Protein AF-A0A923UJG1-F1 (afdb_monomer_lite)

Secondary structure (DSSP, 8-state):
----PPPHHHHHHHHHHHHHHHSS---HHHHHHHHHHHHHHHHHHHHHHHHHHHHHHHHHHHHHHS-----SSHHHHHHHHHHHHHHHHHHHHHHHHHHHHHHHHHHHHHHHHHHHHHTTTHHHHHHHHHH-EEEEETTEEEEEEE--S--S-----TT-EEETTTTEEEEEEEE--

Radius of gyration: 52.44 Å; chains: 1; bounding box: 107×49×117 Å

Foldseek 3Di:
DPPPDDDPVQLVVQQVVVCVVPVDHDDSVRSVVSSVVVVVVVVVVVVVVVVVVVVVVVVVVCVVVDPPPDDPDPVSVVVVVCVVCVVVVVVVVVVVVVVVCCCCVPVVVVVVVCVCVVCVCVVVVVVQVVPWDWDDDPQWIWTKDQDPDPDPDDCDDDDWDADPVRRIITDTDDRHD

Sequence (177 aa):
MSKKTVSNEQLIRVKAKYEAKFGISLDMWSAMNLAMIDESFESLESKVEEANRTIKGASDKIKAEVKQYHFKNDSQAFYHGLGKFIPISLAIMVFSFVVYIIYTTTFGYDDRKAFMDKYDKALSYRTLIEKGELIQNGNTQYLVLRNNAKQRNVNLGKDGVYIRRNNTIYIPLKVKK

pLDDT: mean 72.3, std 17.3, range [34.22, 95.62]

Structure (mmCIF, N/CA/C/O backbone):
data_AF-A0A923UJG1-F1
#
_entry.id   AF-A0A923UJG1-F1
#
loop_
_atom_site.group_PDB
_atom_site.id
_atom_site.type_symbol
_atom_site.label_atom_id
_atom_site.label_alt_id
_atom_site.label_comp_id
_atom_site.label_asym_id
_atom_site.label_entity_id
_atom_site.label_seq_id
_atom_site.p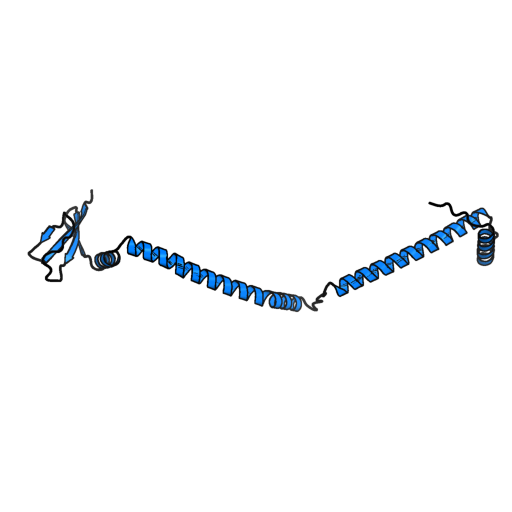dbx_PDB_ins_code
_atom_site.Cartn_x
_atom_site.Cartn_y
_atom_site.Cartn_z
_atom_site.occupancy
_atom_site.B_iso_or_equiv
_atom_site.auth_seq_id
_atom_site.auth_comp_id
_atom_site.auth_asym_id
_atom_site.auth_atom_id
_atom_site.pdbx_PDB_model_num
ATOM 1 N N . MET A 1 1 ? 19.983 31.419 -29.899 1.00 40.12 1 MET A N 1
ATOM 2 C CA . MET A 1 1 ? 20.906 30.477 -30.572 1.00 40.12 1 MET A CA 1
ATOM 3 C C . MET A 1 1 ? 22.032 31.286 -31.189 1.00 40.12 1 MET A C 1
ATOM 5 O O . MET A 1 1 ? 21.768 32.062 -32.097 1.00 40.12 1 MET A O 1
ATOM 9 N N . SER A 1 2 ? 23.248 31.185 -30.649 1.00 34.22 2 SER A N 1
ATOM 10 C CA . SER A 1 2 ? 24.421 31.825 -31.253 1.00 34.22 2 SER A CA 1
ATOM 11 C C . SER A 1 2 ? 24.768 31.069 -32.535 1.00 34.22 2 SER A C 1
ATOM 13 O O . SER A 1 2 ? 25.002 29.862 -32.485 1.00 34.22 2 SER A O 1
ATOM 15 N N . LYS A 1 3 ? 24.717 31.744 -33.688 1.00 47.38 3 LYS A N 1
ATOM 16 C CA . LYS A 1 3 ? 25.059 31.165 -34.992 1.00 47.38 3 LYS A CA 1
ATOM 17 C C . LYS A 1 3 ? 26.580 31.024 -35.043 1.00 47.38 3 LYS A C 1
ATOM 19 O O . LYS A 1 3 ? 27.279 31.933 -35.476 1.00 47.38 3 LYS A O 1
ATOM 24 N N . LYS A 1 4 ? 27.090 29.918 -34.505 1.00 59.22 4 LYS A N 1
ATOM 25 C CA . LYS A 1 4 ? 28.518 29.611 -34.489 1.00 59.22 4 LYS A CA 1
ATOM 26 C C . LYS A 1 4 ? 28.944 29.348 -35.933 1.00 59.22 4 LYS A C 1
ATOM 28 O O . LYS A 1 4 ? 28.498 28.394 -36.561 1.00 59.22 4 LYS A O 1
ATOM 33 N N . THR A 1 5 ? 29.707 30.267 -36.504 1.00 64.00 5 THR A N 1
ATOM 34 C CA . THR A 1 5 ? 30.208 30.153 -37.873 1.00 64.00 5 THR A CA 1
ATOM 35 C C . THR A 1 5 ? 31.332 29.123 -37.900 1.00 64.00 5 THR A C 1
ATOM 37 O O . THR A 1 5 ? 32.325 29.296 -37.193 1.00 64.00 5 THR A O 1
ATOM 40 N N . VAL A 1 6 ? 31.173 28.059 -38.693 1.00 68.94 6 VAL A N 1
ATOM 41 C CA . VAL A 1 6 ? 32.218 27.047 -38.915 1.00 68.94 6 VAL A CA 1
ATOM 42 C C . VAL A 1 6 ? 33.443 27.736 -39.520 1.00 68.94 6 VAL A C 1
ATOM 44 O O . VAL A 1 6 ? 33.318 28.471 -40.501 1.00 68.94 6 VAL A O 1
ATOM 47 N N . SER A 1 7 ? 34.621 27.541 -38.922 1.00 81.94 7 SER A N 1
ATOM 48 C CA . SER A 1 7 ? 35.858 28.171 -39.401 1.00 81.94 7 SER A CA 1
ATOM 49 C C . SER A 1 7 ? 36.290 27.577 -40.747 1.00 81.94 7 SER A C 1
ATOM 51 O O . SER A 1 7 ? 36.152 26.374 -40.972 1.00 81.94 7 SER A O 1
ATOM 53 N N . ASN A 1 8 ? 36.879 28.390 -41.631 1.00 79.94 8 ASN A N 1
ATOM 54 C CA . ASN A 1 8 ? 37.394 27.931 -42.929 1.00 79.94 8 ASN A CA 1
ATOM 55 C C . ASN A 1 8 ? 38.400 26.776 -42.795 1.00 79.94 8 ASN A C 1
ATOM 57 O O . ASN A 1 8 ? 38.407 25.864 -43.618 1.00 79.94 8 ASN A O 1
ATOM 61 N N . GLU A 1 9 ? 39.205 26.763 -41.732 1.00 83.38 9 GLU A N 1
ATOM 62 C CA . GLU A 1 9 ? 40.135 25.663 -41.453 1.00 83.38 9 GLU A CA 1
ATOM 63 C C . GLU A 1 9 ? 39.408 24.346 -41.149 1.00 83.38 9 GLU A C 1
ATOM 65 O O . GLU A 1 9 ? 39.853 23.271 -41.557 1.00 83.38 9 GLU A O 1
ATOM 70 N N . GLN A 1 10 ? 38.264 24.420 -40.463 1.00 81.25 10 GLN A N 1
ATOM 71 C CA . GLN A 1 10 ? 37.432 23.253 -40.172 1.00 81.25 10 GLN A CA 1
ATOM 72 C C . GLN A 1 10 ? 36.776 22.725 -41.450 1.00 81.25 10 GLN A C 1
ATOM 74 O O . GLN A 1 10 ? 36.755 21.514 -41.656 1.00 81.25 10 GLN A O 1
ATOM 79 N N . LEU A 1 11 ? 36.324 23.610 -42.343 1.00 85.94 11 LEU A N 1
ATOM 80 C CA . LEU A 1 11 ? 35.753 23.223 -43.637 1.00 85.94 11 LEU A CA 1
ATOM 81 C C . LEU A 1 11 ? 36.773 22.525 -44.536 1.00 85.94 11 LEU A C 1
ATOM 83 O O . LEU A 1 11 ? 36.463 21.481 -45.105 1.00 85.94 11 LEU A O 1
ATOM 87 N N . ILE A 1 12 ? 38.001 23.048 -44.618 1.00 87.88 12 ILE A N 1
ATOM 88 C CA . ILE A 1 12 ? 39.086 22.422 -45.389 1.00 87.88 12 ILE A CA 1
ATOM 89 C C . ILE A 1 12 ? 39.430 21.048 -44.807 1.00 87.88 12 ILE A C 1
ATOM 91 O O . ILE A 1 12 ? 39.623 20.092 -45.556 1.00 87.88 12 ILE A O 1
ATOM 95 N N . ARG A 1 13 ? 39.457 20.917 -43.476 1.00 87.00 13 ARG A N 1
ATOM 96 C CA . ARG A 1 13 ? 39.723 19.636 -42.809 1.00 87.00 13 ARG A CA 1
ATOM 97 C C . ARG A 1 13 ? 38.614 18.613 -43.056 1.00 87.00 13 ARG A C 1
ATOM 99 O O . ARG A 1 13 ? 38.918 17.457 -43.340 1.00 87.00 13 ARG A O 1
ATOM 106 N N . VAL A 1 14 ? 37.349 19.023 -42.953 1.00 86.50 14 VAL A N 1
ATOM 107 C CA . VAL A 1 14 ? 36.192 18.162 -43.241 1.00 86.50 14 VAL A CA 1
ATOM 108 C C . VAL A 1 14 ? 36.222 17.751 -44.706 1.00 86.50 14 VAL A C 1
ATOM 110 O O . VAL A 1 14 ? 36.204 16.559 -44.998 1.00 86.50 14 VAL A O 1
ATOM 113 N N . LYS A 1 15 ? 36.392 18.704 -45.623 1.00 89.06 15 LYS A N 1
ATOM 114 C CA . LYS A 1 15 ? 36.566 18.423 -47.047 1.00 89.06 15 LYS A CA 1
ATOM 115 C C . LYS A 1 15 ? 37.666 17.381 -47.279 1.00 89.06 15 LYS A C 1
ATOM 117 O O . LYS A 1 15 ? 37.359 16.308 -47.780 1.00 89.06 15 LYS A O 1
ATOM 122 N N . ALA A 1 16 ? 38.891 17.616 -46.809 1.00 89.75 16 ALA A N 1
ATOM 123 C CA . ALA A 1 16 ? 40.003 16.679 -46.983 1.00 89.75 16 ALA A CA 1
ATOM 124 C C . ALA A 1 16 ? 39.722 15.285 -46.386 1.00 89.75 16 ALA A C 1
ATOM 126 O O . ALA A 1 16 ? 40.021 14.272 -47.015 1.00 89.75 16 ALA A O 1
ATOM 127 N N . LYS A 1 17 ? 39.107 15.214 -45.196 1.00 90.88 17 LYS A N 1
ATOM 128 C CA . LYS A 1 17 ? 38.721 13.954 -44.531 1.00 90.88 17 LYS A CA 1
ATOM 129 C C . LYS A 1 17 ? 37.738 13.145 -45.381 1.00 90.88 17 LYS A C 1
ATOM 131 O O . LYS A 1 17 ? 37.905 11.935 -45.523 1.00 90.88 17 LYS A O 1
ATOM 136 N N . TYR A 1 18 ? 36.708 13.794 -45.915 1.00 87.19 18 TYR A N 1
ATOM 137 C CA . TYR A 1 18 ? 35.652 13.130 -46.679 1.00 87.19 18 TYR A CA 1
ATOM 138 C C . TYR A 1 18 ? 36.083 12.837 -48.127 1.00 87.19 18 TYR A C 1
ATOM 140 O O . TYR A 1 18 ? 35.805 11.744 -48.618 1.00 87.19 18 TYR A O 1
ATOM 148 N N . GLU A 1 19 ? 36.848 13.725 -48.770 1.00 91.75 19 GLU A N 1
ATOM 149 C CA . GLU A 1 19 ? 37.469 13.469 -50.079 1.00 91.75 19 GLU A CA 1
ATOM 150 C C . GLU A 1 19 ? 38.430 12.272 -50.012 1.00 91.75 19 GLU A C 1
ATOM 152 O O . GLU A 1 19 ? 38.367 11.388 -50.862 1.00 91.75 19 GLU A O 1
ATOM 157 N N . ALA A 1 20 ? 39.259 12.175 -48.963 1.00 91.00 20 ALA A N 1
ATOM 158 C CA . ALA A 1 20 ? 40.148 11.029 -48.761 1.00 91.00 20 ALA A CA 1
ATOM 159 C C . ALA A 1 20 ? 39.387 9.721 -48.485 1.00 91.00 20 ALA A C 1
ATOM 161 O O . ALA A 1 20 ? 39.823 8.651 -48.902 1.00 91.00 20 ALA A O 1
ATOM 162 N N . LYS A 1 21 ? 38.249 9.793 -47.780 1.00 90.25 21 LYS A N 1
ATOM 163 C CA . LYS A 1 21 ? 37.451 8.614 -47.412 1.00 90.25 21 LYS A CA 1
ATOM 164 C C . LYS A 1 21 ? 36.634 8.058 -48.577 1.00 90.25 21 LYS A C 1
ATOM 166 O O . LYS A 1 21 ? 36.463 6.845 -48.666 1.00 90.25 21 LYS A O 1
ATOM 171 N N . PHE A 1 22 ? 36.105 8.931 -49.428 1.00 88.19 22 PHE A N 1
ATOM 172 C CA . PHE A 1 22 ? 35.170 8.548 -50.488 1.00 88.19 22 PHE A CA 1
ATOM 173 C C . PHE A 1 22 ? 35.755 8.670 -51.899 1.00 88.19 22 PHE A C 1
ATOM 175 O O . PHE A 1 22 ? 35.126 8.208 -52.845 1.00 88.19 22 PHE A O 1
ATOM 182 N N . GLY A 1 23 ? 36.947 9.256 -52.057 1.00 86.94 23 GLY A N 1
ATOM 183 C CA . GLY A 1 23 ? 37.614 9.418 -53.353 1.00 86.94 23 GLY A CA 1
ATOM 184 C C . GLY A 1 23 ? 36.906 10.387 -54.306 1.00 86.94 23 GLY A C 1
ATOM 185 O O . GLY A 1 23 ? 37.174 10.373 -55.504 1.00 86.94 23 GLY A O 1
ATOM 186 N N . ILE A 1 24 ? 35.986 11.208 -53.796 1.00 87.56 24 ILE A N 1
ATOM 187 C CA . ILE A 1 24 ? 35.159 12.141 -54.572 1.00 87.56 24 ILE A CA 1
ATOM 188 C C . ILE A 1 24 ? 35.514 13.554 -54.136 1.00 87.56 24 ILE A C 1
ATOM 190 O O . ILE A 1 24 ? 35.564 13.807 -52.935 1.00 87.56 24 ILE A O 1
ATOM 194 N N . SER A 1 25 ? 35.720 14.471 -55.089 1.00 85.88 25 SER A N 1
ATOM 195 C CA . SER A 1 25 ? 35.951 15.873 -54.740 1.00 85.88 25 SER A CA 1
ATOM 196 C C . SER A 1 25 ? 34.677 16.528 -54.216 1.00 85.88 25 SER A C 1
ATOM 198 O O . SER A 1 25 ? 33.605 16.396 -54.807 1.00 85.88 25 SER A O 1
ATOM 200 N N . LEU A 1 26 ? 34.808 17.239 -53.103 1.00 88.31 26 LEU A N 1
ATOM 201 C CA . LEU A 1 26 ? 33.710 17.865 -52.388 1.00 88.31 26 LEU A CA 1
ATOM 202 C C . LEU A 1 26 ? 33.738 19.383 -52.596 1.00 88.31 26 LEU A C 1
ATOM 204 O O . LEU A 1 26 ? 34.773 20.039 -52.431 1.00 88.31 26 LEU A O 1
ATOM 208 N N . ASP A 1 27 ? 32.593 19.979 -52.913 1.00 91.12 27 ASP A N 1
ATOM 209 C CA . ASP A 1 27 ? 32.457 21.432 -52.896 1.00 91.12 27 ASP A CA 1
ATOM 210 C C . ASP A 1 27 ? 32.364 21.969 -51.450 1.00 91.12 27 ASP A C 1
ATOM 212 O O . ASP A 1 27 ? 32.141 21.234 -50.483 1.00 91.12 27 ASP A O 1
ATOM 216 N N . MET A 1 28 ? 32.564 23.279 -51.293 1.00 84.50 28 MET A N 1
ATOM 217 C CA . MET A 1 28 ? 32.624 23.923 -49.977 1.00 84.50 28 MET A CA 1
ATOM 218 C C . MET A 1 28 ? 31.275 23.910 -49.241 1.00 84.50 28 MET A C 1
ATOM 220 O O . MET A 1 28 ? 31.249 23.864 -48.011 1.00 84.50 28 MET A O 1
ATOM 224 N N . TRP A 1 29 ? 30.154 23.928 -49.968 1.00 87.44 29 TRP A N 1
ATOM 225 C CA . TRP A 1 29 ? 28.819 23.889 -49.373 1.00 87.44 29 TRP A CA 1
ATOM 226 C C . TRP A 1 29 ? 28.504 22.489 -48.843 1.00 87.44 29 TRP A C 1
ATOM 228 O O . TRP A 1 29 ? 28.043 22.348 -47.708 1.00 87.44 29 TRP A O 1
ATOM 238 N N . SER A 1 30 ? 28.857 21.449 -49.598 1.00 89.19 30 SER A N 1
ATOM 239 C CA . SER A 1 30 ? 28.790 20.062 -49.127 1.00 89.19 30 SER A CA 1
ATOM 240 C C . SER A 1 30 ? 29.670 19.834 -47.893 1.00 89.19 30 SER A C 1
ATOM 242 O O . SER A 1 30 ? 29.226 19.211 -46.927 1.00 89.19 30 SER A O 1
ATOM 244 N N . ALA A 1 31 ? 30.881 20.403 -47.866 1.00 87.94 31 ALA A N 1
ATOM 245 C CA . ALA A 1 31 ? 31.778 20.302 -46.711 1.00 87.94 31 ALA A CA 1
ATOM 246 C C . ALA A 1 31 ? 31.201 21.017 -45.480 1.00 87.94 31 ALA A C 1
ATOM 248 O O . ALA A 1 31 ? 31.303 20.513 -44.363 1.00 87.94 31 ALA A O 1
ATOM 249 N N . MET A 1 32 ? 30.547 22.162 -45.687 1.00 88.56 32 MET A N 1
ATOM 250 C CA . MET A 1 32 ? 29.864 22.901 -44.628 1.00 88.56 32 MET A CA 1
ATOM 251 C C . MET A 1 32 ? 28.683 22.125 -44.048 1.00 88.56 32 MET A C 1
ATOM 253 O O . MET A 1 32 ? 28.554 22.057 -42.827 1.00 88.56 32 MET A O 1
ATOM 257 N N . ASN A 1 33 ? 27.862 21.494 -44.889 1.00 88.75 33 ASN A N 1
ATOM 258 C CA . ASN A 1 33 ? 26.761 20.654 -44.415 1.00 88.75 33 ASN A CA 1
ATOM 259 C C . ASN A 1 33 ? 27.270 19.451 -43.616 1.00 88.75 33 ASN A C 1
ATOM 261 O O . ASN A 1 33 ? 26.757 19.185 -42.533 1.00 88.75 33 ASN A O 1
ATOM 265 N N . LEU A 1 34 ? 28.308 18.761 -44.099 1.00 89.19 34 LEU A N 1
ATOM 266 C CA . LEU A 1 34 ? 28.914 17.646 -43.364 1.00 89.19 34 LEU A CA 1
ATOM 267 C C . LEU A 1 34 ? 29.493 18.094 -42.019 1.00 89.19 34 LEU A C 1
ATOM 269 O O . LEU A 1 34 ? 29.304 17.406 -41.023 1.00 89.19 34 LEU A O 1
ATOM 273 N N . ALA A 1 35 ? 30.135 19.264 -41.965 1.00 88.62 35 ALA A N 1
ATOM 274 C CA . ALA A 1 35 ? 30.650 19.821 -40.716 1.00 88.62 35 ALA A CA 1
ATOM 275 C C . ALA A 1 35 ? 29.525 20.120 -39.707 1.00 88.62 35 ALA A C 1
ATOM 277 O O . ALA A 1 35 ? 29.656 19.807 -38.526 1.00 88.62 35 ALA A O 1
ATOM 278 N N . MET A 1 36 ? 28.405 20.687 -40.170 1.00 86.44 36 MET A N 1
ATOM 279 C CA . MET A 1 36 ? 27.236 20.957 -39.324 1.00 86.44 36 MET A CA 1
ATOM 280 C C . MET A 1 36 ? 26.556 19.672 -38.843 1.00 86.44 36 MET A C 1
ATOM 282 O O . MET A 1 36 ? 26.064 19.620 -37.714 1.00 86.44 36 MET A O 1
ATOM 286 N N . ILE A 1 37 ? 26.517 18.645 -39.694 1.00 89.12 37 ILE A N 1
ATOM 287 C CA . ILE A 1 37 ? 25.978 17.328 -39.352 1.00 89.12 37 ILE A CA 1
ATOM 288 C C . ILE A 1 37 ? 26.860 16.662 -38.289 1.00 89.12 37 ILE A C 1
ATOM 290 O O . ILE A 1 37 ? 26.319 16.238 -37.271 1.00 89.12 37 ILE A O 1
ATOM 294 N N . ASP A 1 38 ? 28.185 16.638 -38.474 1.00 87.31 38 ASP A N 1
ATOM 295 C CA . ASP A 1 38 ? 29.134 16.093 -37.489 1.00 87.31 38 ASP A CA 1
ATOM 296 C C . ASP A 1 38 ? 28.976 16.813 -36.126 1.00 87.31 38 ASP A C 1
ATOM 298 O O . ASP A 1 38 ? 28.783 16.148 -35.109 1.00 87.31 38 ASP A O 1
ATOM 302 N N . GLU A 1 39 ? 28.932 18.157 -36.089 1.00 87.81 39 GLU A N 1
ATOM 303 C CA . GLU A 1 39 ? 28.737 18.922 -34.833 1.00 87.81 39 GLU A CA 1
ATOM 304 C C . GLU A 1 39 ? 27.361 18.644 -34.191 1.00 87.81 39 GLU A C 1
ATOM 306 O O . GLU A 1 39 ? 27.233 18.557 -32.966 1.00 87.81 39 GLU A O 1
ATOM 311 N N . SER A 1 40 ? 26.318 18.459 -35.007 1.00 88.56 40 SER A N 1
ATOM 312 C CA . SER A 1 40 ? 24.979 18.119 -34.512 1.00 88.56 40 SER A CA 1
ATOM 313 C C . SER A 1 40 ? 24.924 16.714 -33.913 1.00 88.56 40 SER A C 1
ATOM 315 O O . SER A 1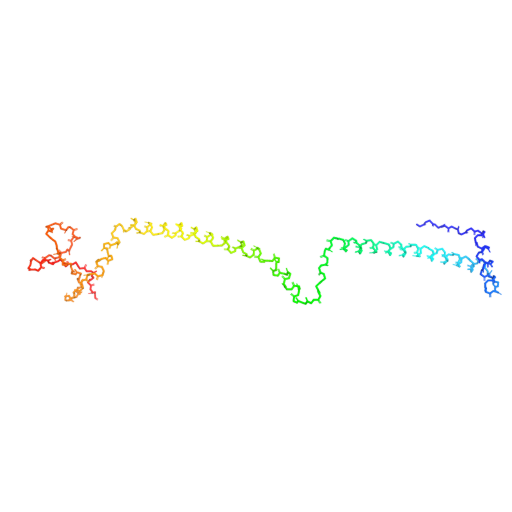 40 ? 24.274 16.526 -32.882 1.00 88.56 40 SER A O 1
ATOM 317 N N . PHE A 1 41 ? 25.608 15.738 -34.518 1.00 91.69 41 PHE A N 1
ATOM 318 C CA . PHE A 1 41 ? 25.698 14.375 -33.991 1.00 91.69 41 PHE A CA 1
ATOM 319 C C . PHE A 1 41 ? 26.506 14.317 -32.694 1.00 91.69 41 PHE A C 1
ATOM 321 O O . PHE A 1 41 ? 26.030 13.706 -31.742 1.00 91.69 41 PHE A O 1
ATOM 328 N N . GLU A 1 42 ? 27.641 15.016 -32.598 1.00 89.88 42 GLU A N 1
ATOM 329 C CA . GLU A 1 42 ? 28.404 15.122 -31.341 1.00 89.88 42 GLU A CA 1
ATOM 330 C C . GLU A 1 42 ? 27.561 15.764 -30.221 1.00 89.88 42 GLU A C 1
ATOM 332 O O . GLU A 1 42 ? 27.538 15.308 -29.069 1.00 89.88 42 GLU A O 1
ATOM 337 N N . SER A 1 43 ? 26.787 16.807 -30.552 1.00 91.19 43 SER A N 1
ATOM 338 C CA . SER A 1 43 ? 25.865 17.417 -29.588 1.00 91.19 43 SER A CA 1
ATOM 339 C C . SER A 1 43 ? 24.720 16.480 -29.189 1.00 91.19 43 SER A C 1
ATOM 341 O O . SER A 1 43 ? 24.211 16.588 -28.071 1.00 91.19 43 SER A O 1
ATOM 343 N N . LEU A 1 44 ? 24.271 15.601 -30.083 1.00 93.06 44 LEU A N 1
ATOM 344 C CA . LEU A 1 44 ? 23.213 14.642 -29.788 1.00 93.06 44 LEU A CA 1
ATOM 345 C C . LEU A 1 44 ? 23.740 13.498 -28.920 1.00 93.06 44 LEU A C 1
ATOM 347 O O . LEU A 1 44 ? 23.095 13.136 -27.940 1.00 93.06 44 LEU A O 1
ATOM 351 N N . GLU A 1 45 ? 24.918 12.970 -29.246 1.00 94.12 45 GLU A N 1
ATOM 352 C CA . GLU A 1 45 ? 25.585 11.904 -28.501 1.00 94.12 45 GLU A CA 1
ATOM 353 C C . GLU A 1 45 ? 25.830 12.314 -27.046 1.00 94.12 45 GLU A C 1
ATOM 355 O O . GLU A 1 45 ? 25.442 11.585 -26.132 1.00 94.12 45 GLU A O 1
ATOM 360 N N . SER A 1 46 ? 26.341 13.528 -26.818 1.00 92.12 46 SER A N 1
ATOM 361 C CA . SER A 1 46 ? 26.541 14.057 -25.460 1.00 92.12 46 SER A CA 1
ATOM 362 C C . SER A 1 46 ? 25.232 14.173 -24.667 1.00 92.12 46 SER A C 1
ATOM 364 O O . SER A 1 46 ? 25.177 13.771 -23.504 1.00 92.12 46 SER A O 1
ATOM 366 N N . LYS A 1 47 ? 24.146 14.643 -25.296 1.00 93.25 47 LYS A N 1
ATOM 367 C CA . LYS A 1 47 ? 22.815 14.705 -24.662 1.00 93.25 47 LYS A CA 1
ATOM 368 C C . LYS A 1 47 ? 22.243 13.324 -24.353 1.00 93.25 47 LYS A C 1
ATOM 370 O O . LYS A 1 47 ? 21.620 13.137 -23.309 1.00 93.25 47 LYS A O 1
ATOM 375 N N . VAL A 1 48 ? 22.429 12.355 -25.249 1.00 95.62 48 VAL A N 1
ATOM 376 C CA . VAL A 1 48 ? 21.983 10.970 -25.037 1.00 95.62 48 VAL A CA 1
ATOM 377 C C . VAL A 1 48 ? 22.766 10.331 -23.895 1.00 95.62 48 VAL A C 1
ATOM 379 O O . VAL A 1 48 ? 22.175 9.654 -23.052 1.00 95.62 48 VAL A O 1
ATOM 382 N N . GLU A 1 49 ? 24.073 10.570 -23.822 1.00 94.69 49 GLU A N 1
ATOM 383 C CA . GLU A 1 49 ? 24.900 10.064 -22.733 1.00 94.69 49 GLU A CA 1
ATOM 384 C C . GLU A 1 49 ? 24.483 10.663 -21.381 1.00 94.69 49 GLU A C 1
ATOM 386 O O . GLU A 1 49 ? 24.314 9.927 -20.404 1.00 94.69 49 GLU A O 1
ATOM 391 N N . GLU A 1 50 ? 24.238 11.973 -21.327 1.00 94.31 50 GLU A N 1
ATOM 392 C CA . GLU A 1 50 ? 23.739 12.661 -20.132 1.00 94.31 50 GLU A CA 1
ATOM 393 C C . GLU A 1 50 ? 22.363 12.135 -19.696 1.00 94.31 50 GLU A C 1
ATOM 395 O O . GLU A 1 50 ? 22.154 11.819 -18.517 1.00 94.31 50 GLU A O 1
ATOM 400 N N . ALA A 1 51 ? 21.438 11.958 -20.642 1.00 92.06 51 ALA A N 1
ATOM 401 C CA . ALA A 1 51 ? 20.131 11.368 -20.374 1.00 92.06 51 ALA A CA 1
ATOM 402 C C . ALA A 1 51 ? 20.265 9.937 -19.833 1.00 92.06 51 ALA A C 1
ATOM 404 O O . ALA A 1 51 ? 19.630 9.590 -18.838 1.00 92.06 51 ALA A O 1
ATOM 405 N N . ASN A 1 52 ? 21.138 9.117 -20.423 1.00 93.56 52 ASN A N 1
ATOM 406 C CA . ASN A 1 52 ? 21.373 7.746 -19.976 1.00 93.56 52 ASN A CA 1
ATOM 407 C C . ASN A 1 52 ? 21.976 7.702 -18.561 1.00 93.56 52 ASN A C 1
ATOM 409 O O . ASN A 1 52 ? 21.547 6.906 -17.725 1.00 93.56 52 ASN A O 1
ATOM 413 N N . ARG A 1 53 ? 22.928 8.592 -18.251 1.00 94.88 53 ARG A N 1
ATOM 414 C CA . ARG A 1 53 ? 23.476 8.744 -16.890 1.00 94.88 53 ARG A CA 1
ATOM 415 C C . ARG A 1 53 ? 22.394 9.164 -15.895 1.00 94.88 53 ARG A C 1
ATOM 417 O O . ARG A 1 53 ? 22.328 8.603 -14.803 1.00 94.88 53 ARG A O 1
ATOM 424 N N . THR A 1 54 ? 21.514 10.084 -16.284 1.00 92.50 54 THR A N 1
ATOM 425 C CA . THR A 1 54 ? 20.396 10.548 -15.448 1.00 92.50 54 THR A CA 1
ATOM 426 C C . THR A 1 54 ? 19.382 9.434 -15.192 1.00 92.50 54 THR A C 1
ATOM 428 O O . THR A 1 54 ? 18.977 9.222 -14.051 1.00 92.50 54 THR A O 1
ATOM 431 N N . ILE A 1 55 ? 19.020 8.669 -16.225 1.00 91.25 55 ILE A N 1
ATOM 432 C CA . ILE A 1 55 ? 18.122 7.511 -16.117 1.00 91.25 55 ILE A CA 1
ATOM 433 C C . ILE A 1 55 ? 18.727 6.444 -15.203 1.00 91.25 55 ILE A C 1
ATOM 435 O O . ILE A 1 55 ? 18.036 5.934 -14.321 1.00 91.25 55 ILE A O 1
ATOM 439 N N . LYS A 1 56 ? 20.018 6.127 -15.365 1.00 90.94 56 LYS A N 1
ATOM 440 C CA . LYS A 1 56 ? 20.722 5.190 -14.477 1.00 90.94 56 LYS A CA 1
ATOM 441 C C . LYS A 1 56 ? 20.730 5.685 -13.033 1.00 90.94 56 LYS A C 1
ATOM 443 O O . LYS A 1 56 ? 20.327 4.941 -12.147 1.00 90.94 56 LYS A O 1
ATOM 448 N N . GLY A 1 57 ? 21.078 6.952 -12.806 1.00 89.94 57 GLY A N 1
ATOM 449 C CA . GLY A 1 57 ? 21.055 7.555 -11.472 1.00 89.94 57 GLY A CA 1
ATOM 450 C C . GLY A 1 57 ? 19.663 7.540 -10.830 1.00 89.94 57 GLY A C 1
ATOM 451 O O . GLY A 1 57 ? 19.538 7.253 -9.641 1.00 89.94 57 GLY A O 1
ATOM 452 N N . ALA A 1 58 ? 18.605 7.790 -11.606 1.00 84.56 58 ALA A N 1
ATOM 453 C CA . ALA A 1 58 ? 17.226 7.684 -11.136 1.00 84.56 58 ALA A CA 1
ATOM 454 C C . ALA A 1 58 ? 16.841 6.231 -10.809 1.00 84.56 58 ALA A C 1
ATOM 456 O O . ALA A 1 58 ? 16.280 5.973 -9.749 1.00 84.56 58 ALA A O 1
ATOM 457 N N . SER A 1 59 ? 17.191 5.276 -11.673 1.00 83.69 59 SER A N 1
ATOM 458 C CA . SER A 1 59 ? 16.989 3.842 -11.431 1.00 83.69 59 SER A CA 1
ATOM 459 C C . SER A 1 59 ? 17.690 3.379 -10.151 1.00 83.69 59 SER A C 1
ATOM 461 O O . SER A 1 59 ? 17.099 2.655 -9.352 1.00 83.69 59 SER A O 1
ATOM 463 N N . ASP A 1 60 ? 18.933 3.802 -9.930 1.00 84.88 60 ASP A N 1
ATOM 464 C CA . ASP A 1 60 ? 19.706 3.399 -8.755 1.00 84.88 60 ASP A CA 1
ATOM 465 C C . ASP A 1 60 ? 19.152 4.022 -7.469 1.00 84.88 60 ASP A C 1
ATOM 467 O O . ASP A 1 60 ? 19.053 3.333 -6.454 1.00 84.88 60 ASP A O 1
ATOM 471 N N . LYS A 1 61 ? 18.679 5.276 -7.519 1.00 83.75 61 LYS A N 1
ATOM 472 C CA . LYS A 1 61 ? 17.932 5.889 -6.407 1.00 83.75 61 LYS A CA 1
ATOM 473 C C . LYS A 1 61 ? 16.630 5.149 -6.109 1.00 83.75 61 LYS A C 1
ATOM 475 O O . LYS A 1 61 ? 16.365 4.848 -4.951 1.00 83.75 61 LYS A O 1
ATOM 480 N N . ILE A 1 62 ? 15.857 4.785 -7.134 1.00 78.75 62 ILE A N 1
ATOM 481 C CA . ILE A 1 62 ? 14.620 4.005 -6.965 1.00 78.75 62 ILE A CA 1
ATOM 482 C C . ILE A 1 62 ? 14.925 2.645 -6.327 1.00 78.75 62 ILE A C 1
ATOM 484 O O . ILE A 1 62 ? 14.216 2.231 -5.414 1.00 78.75 62 ILE A O 1
ATOM 488 N N . LYS A 1 63 ? 15.991 1.961 -6.756 1.00 75.44 63 LYS A N 1
ATOM 489 C CA . LYS A 1 63 ? 16.429 0.694 -6.147 1.00 75.44 63 LYS A CA 1
ATOM 490 C C . LYS A 1 63 ? 16.902 0.857 -4.699 1.00 75.44 63 LYS A C 1
ATOM 492 O O . LYS A 1 63 ? 16.749 -0.075 -3.917 1.00 75.44 63 LYS A O 1
ATOM 497 N N . ALA A 1 64 ? 17.497 1.997 -4.351 1.00 71.75 64 ALA A N 1
ATOM 498 C CA . ALA A 1 64 ? 17.984 2.269 -3.000 1.00 71.75 64 ALA A CA 1
ATOM 499 C C . ALA A 1 64 ? 16.857 2.670 -2.030 1.00 71.75 64 ALA A C 1
ATOM 501 O O . ALA A 1 64 ? 16.846 2.224 -0.884 1.00 71.75 64 ALA A O 1
ATOM 502 N N . GLU A 1 65 ? 15.907 3.497 -2.476 1.00 66.81 65 GLU A N 1
ATOM 503 C CA . GLU A 1 65 ? 14.797 3.993 -1.649 1.00 66.81 65 GLU A CA 1
ATOM 504 C C . GLU A 1 65 ? 13.658 2.980 -1.534 1.00 66.81 65 GLU A C 1
ATOM 506 O O . GLU A 1 65 ? 13.072 2.794 -0.463 1.00 66.81 65 GLU A O 1
ATOM 511 N N . VAL A 1 66 ? 13.354 2.269 -2.618 1.00 64.75 66 VAL A N 1
ATOM 512 C CA . VAL A 1 66 ? 12.378 1.190 -2.584 1.00 64.75 66 VAL A CA 1
ATOM 513 C C . VAL A 1 66 ? 13.131 -0.068 -2.179 1.00 64.75 66 VAL A C 1
ATOM 515 O O . VAL A 1 66 ? 13.810 -0.677 -3.001 1.00 64.75 66 VAL A O 1
ATOM 518 N N . LYS A 1 67 ? 12.964 -0.516 -0.925 1.00 60.19 67 LYS A N 1
ATOM 519 C CA . LYS A 1 67 ? 13.161 -1.935 -0.584 1.00 60.19 67 LYS A CA 1
ATOM 520 C C . LYS A 1 67 ? 12.188 -2.738 -1.447 1.00 60.19 67 LYS A C 1
ATOM 522 O O . LYS A 1 67 ? 11.064 -3.020 -1.032 1.00 60.19 67 LYS A O 1
ATOM 527 N N . GLN A 1 68 ? 12.580 -3.026 -2.684 1.00 62.41 68 GLN A N 1
ATOM 528 C CA . GLN A 1 68 ? 11.818 -3.856 -3.595 1.00 62.41 68 GLN A CA 1
ATOM 529 C C . GLN A 1 68 ? 11.882 -5.265 -3.026 1.00 62.41 68 GLN A C 1
ATOM 531 O O . GLN A 1 68 ? 12.844 -6.002 -3.232 1.00 62.41 68 GLN A O 1
ATOM 536 N N . TYR A 1 69 ? 10.868 -5.618 -2.240 1.00 66.00 69 TYR A N 1
ATOM 537 C CA . TYR A 1 69 ? 10.659 -6.990 -1.823 1.00 66.00 69 TYR A CA 1
ATOM 538 C C . TYR A 1 69 ? 10.250 -7.768 -3.068 1.00 66.00 69 TYR A C 1
ATOM 540 O O . TYR A 1 69 ? 9.097 -7.740 -3.494 1.00 66.00 69 TYR A O 1
ATOM 548 N N . HIS A 1 70 ? 11.231 -8.401 -3.699 1.00 70.94 70 HIS A N 1
ATOM 549 C CA . HIS A 1 70 ? 10.974 -9.324 -4.783 1.00 70.94 70 HIS A CA 1
ATOM 550 C C . HIS A 1 70 ? 10.529 -10.649 -4.164 1.00 70.94 70 HIS A C 1
ATOM 552 O O . HIS A 1 70 ? 11.321 -11.356 -3.539 1.00 70.94 70 HIS A O 1
ATOM 558 N N . PHE A 1 71 ? 9.240 -10.954 -4.279 1.00 78.31 71 PHE A N 1
ATOM 559 C CA . PHE A 1 71 ? 8.688 -12.221 -3.820 1.00 78.31 71 PHE A CA 1
ATOM 560 C C . PHE A 1 71 ? 8.821 -13.245 -4.938 1.00 78.31 71 PHE A C 1
ATOM 562 O O . PHE A 1 71 ? 8.424 -12.983 -6.069 1.00 78.31 71 PHE A O 1
ATOM 569 N N . LYS A 1 72 ? 9.382 -14.415 -4.625 1.00 78.44 72 LYS A N 1
ATOM 570 C CA . LYS A 1 72 ? 9.595 -15.475 -5.617 1.00 78.44 72 LYS A CA 1
ATOM 571 C C . LYS A 1 72 ? 8.269 -16.063 -6.112 1.00 78.44 72 LYS A C 1
ATOM 573 O O . LYS A 1 72 ? 8.171 -16.403 -7.280 1.00 78.44 72 LYS A O 1
ATOM 578 N N . ASN A 1 73 ? 7.281 -16.161 -5.219 1.00 85.31 73 ASN A N 1
ATOM 579 C CA . ASN A 1 73 ? 5.955 -16.732 -5.460 1.00 85.31 73 ASN A CA 1
ATOM 580 C C . ASN A 1 73 ? 4.878 -15.919 -4.719 1.00 85.31 73 ASN A C 1
ATOM 582 O O . ASN A 1 73 ? 5.154 -15.354 -3.655 1.00 85.31 73 ASN A O 1
ATOM 586 N N . ASP A 1 74 ? 3.633 -15.976 -5.199 1.00 84.69 74 ASP A N 1
ATOM 587 C CA . ASP A 1 74 ? 2.472 -15.289 -4.604 1.00 84.69 74 ASP A CA 1
ATOM 588 C C . ASP A 1 74 ? 2.264 -15.625 -3.122 1.00 84.69 74 ASP A C 1
ATOM 590 O O . ASP A 1 74 ? 1.949 -14.754 -2.310 1.00 84.69 74 ASP A O 1
ATOM 594 N N . SER A 1 75 ? 2.529 -16.873 -2.724 1.00 85.31 75 SER A N 1
ATOM 595 C CA . SER A 1 75 ? 2.443 -17.287 -1.321 1.00 85.31 75 SER A CA 1
ATOM 596 C C . SER A 1 75 ? 3.408 -16.502 -0.430 1.00 85.31 75 SER A C 1
ATOM 598 O O . SER A 1 75 ? 3.052 -16.127 0.683 1.00 85.31 75 SER A O 1
ATOM 600 N N . GLN A 1 76 ? 4.619 -16.203 -0.907 1.00 83.50 76 GLN A N 1
ATOM 601 C CA . GLN A 1 76 ? 5.610 -15.461 -0.126 1.00 83.50 76 GLN A CA 1
ATOM 602 C C . GLN A 1 76 ? 5.183 -14.001 0.073 1.00 83.50 76 GLN A C 1
ATOM 604 O O . GLN A 1 76 ? 5.359 -13.458 1.165 1.00 83.50 76 GLN A O 1
ATOM 609 N N . ALA A 1 77 ? 4.565 -13.395 -0.946 1.00 84.69 77 ALA A N 1
ATOM 610 C CA . ALA A 1 77 ? 3.969 -12.066 -0.842 1.00 84.69 77 ALA A CA 1
ATOM 611 C C . ALA A 1 77 ? 2.805 -12.056 0.162 1.00 84.69 77 ALA A C 1
ATOM 613 O O . ALA A 1 77 ? 2.715 -11.159 1.002 1.00 84.69 77 ALA A O 1
ATOM 614 N N . PHE A 1 78 ? 1.960 -13.090 0.129 1.00 84.94 78 PHE A N 1
ATOM 615 C CA . PHE A 1 78 ? 0.839 -13.246 1.052 1.00 84.94 78 PHE A CA 1
ATOM 616 C C . PHE A 1 78 ? 1.297 -13.395 2.510 1.00 84.94 78 PHE A C 1
ATOM 618 O O . PHE A 1 78 ? 0.829 -12.655 3.376 1.00 84.94 78 PHE A O 1
ATOM 625 N N . TYR A 1 79 ? 2.265 -14.275 2.793 1.00 85.31 79 TYR A N 1
ATOM 626 C CA . TYR A 1 79 ? 2.814 -14.440 4.146 1.00 85.31 79 TYR A CA 1
ATOM 627 C C . TYR A 1 79 ? 3.540 -13.192 4.646 1.00 85.31 79 TYR A C 1
ATOM 629 O O . TYR A 1 79 ? 3.440 -12.861 5.826 1.00 85.31 79 TYR A O 1
ATOM 637 N N . HIS A 1 80 ? 4.234 -12.469 3.766 1.00 84.81 80 HIS A N 1
ATOM 638 C CA . HIS A 1 80 ? 4.853 -11.196 4.125 1.00 84.81 80 HIS A CA 1
ATOM 639 C C . HIS A 1 80 ? 3.802 -10.128 4.462 1.00 84.81 80 HIS A C 1
ATOM 641 O O . HIS A 1 80 ? 3.949 -9.395 5.441 1.00 84.81 80 HIS A O 1
ATOM 647 N N . GLY A 1 81 ? 2.716 -10.065 3.684 1.00 80.50 81 GLY A N 1
ATOM 648 C CA . GLY A 1 81 ? 1.561 -9.223 3.985 1.00 80.50 81 GLY A CA 1
ATOM 649 C C . GLY A 1 81 ? 0.966 -9.562 5.349 1.00 80.50 81 GLY A C 1
ATOM 650 O O . GLY A 1 81 ? 0.888 -8.694 6.217 1.00 80.50 81 GLY A O 1
ATOM 651 N N . LEU A 1 82 ? 0.635 -10.833 5.580 1.00 83.06 82 LEU A N 1
ATOM 652 C CA . LEU A 1 82 ? 0.117 -11.301 6.866 1.00 83.06 82 LEU A CA 1
ATOM 653 C C . LEU A 1 82 ? 1.059 -10.959 8.025 1.00 83.06 82 LEU A C 1
ATOM 655 O O . LEU A 1 82 ? 0.621 -10.348 8.995 1.00 83.06 82 LEU A O 1
ATOM 659 N N . GLY A 1 83 ? 2.354 -11.260 7.907 1.00 83.00 83 GLY A N 1
ATOM 660 C CA . GLY A 1 83 ? 3.352 -10.949 8.934 1.00 83.00 83 GLY A CA 1
ATOM 661 C C . GLY A 1 83 ? 3.402 -9.464 9.302 1.00 83.00 83 GLY A C 1
ATOM 662 O O . GLY A 1 83 ? 3.560 -9.124 10.473 1.00 83.00 83 GLY A O 1
ATOM 663 N N . LYS A 1 84 ? 3.196 -8.570 8.327 1.00 83.12 84 LYS A N 1
ATOM 664 C CA . LYS A 1 84 ? 3.158 -7.119 8.553 1.00 83.12 84 LYS A CA 1
ATOM 665 C C . LYS A 1 84 ? 1.885 -6.657 9.272 1.00 83.12 84 LYS A C 1
ATOM 667 O O . LYS A 1 84 ? 1.945 -5.717 10.062 1.00 83.12 84 LYS A O 1
ATOM 672 N N . PHE A 1 85 ? 0.743 -7.291 9.005 1.00 84.81 85 PHE A N 1
ATOM 673 C CA . PHE A 1 85 ? -0.558 -6.864 9.536 1.00 84.81 85 PHE A CA 1
ATOM 674 C C . PHE A 1 85 ? -0.990 -7.591 10.814 1.00 84.81 85 PHE A C 1
ATOM 676 O O . PHE A 1 85 ?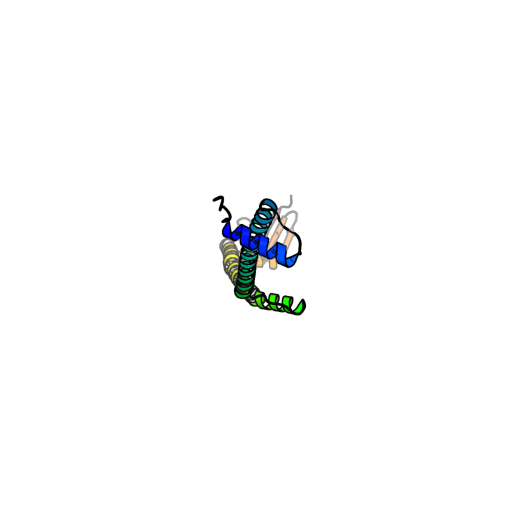 -1.820 -7.052 11.543 1.00 84.81 85 PHE A O 1
ATOM 683 N N . ILE A 1 86 ? -0.415 -8.755 11.137 1.00 86.12 86 ILE A N 1
ATOM 684 C CA . ILE A 1 86 ? -0.711 -9.502 12.373 1.00 86.12 86 ILE A CA 1
ATOM 685 C C . ILE A 1 86 ? -0.545 -8.632 13.635 1.00 86.12 86 ILE A C 1
ATOM 687 O O . ILE A 1 86 ? -1.489 -8.582 14.424 1.00 86.12 86 ILE A O 1
ATOM 691 N N . PRO A 1 87 ? 0.565 -7.891 13.841 1.00 87.75 87 PRO A N 1
ATOM 692 C CA . PRO A 1 87 ? 0.729 -7.071 15.045 1.00 87.75 87 PRO A CA 1
ATOM 693 C C . PRO A 1 87 ? -0.322 -5.961 15.154 1.00 87.75 87 PRO A C 1
ATOM 695 O O . PRO A 1 87 ? -0.832 -5.682 16.236 1.00 87.75 87 PRO A O 1
ATOM 698 N N . ILE A 1 88 ? -0.676 -5.353 14.018 1.00 88.62 88 ILE A N 1
ATOM 699 C CA . ILE A 1 88 ? -1.674 -4.279 13.940 1.00 88.62 88 ILE A CA 1
ATOM 700 C C . ILE A 1 88 ? -3.064 -4.836 14.252 1.00 88.62 88 ILE A C 1
ATOM 702 O O . ILE A 1 88 ? -3.801 -4.257 15.044 1.00 88.62 88 ILE A O 1
ATOM 706 N N . SER A 1 89 ? -3.408 -5.984 13.668 1.00 88.75 89 SER A N 1
ATOM 707 C CA . SER A 1 89 ? -4.677 -6.664 13.923 1.00 88.75 89 SER A CA 1
ATOM 708 C C . SER A 1 89 ? -4.817 -7.055 15.394 1.00 88.75 89 SER A C 1
ATOM 710 O O . SER A 1 89 ? -5.870 -6.817 15.985 1.00 88.75 89 SER A O 1
ATOM 712 N N . LEU A 1 90 ? -3.745 -7.565 16.010 1.00 91.06 90 LEU A N 1
ATOM 713 C CA . LEU A 1 90 ? -3.732 -7.907 17.431 1.00 91.06 90 LEU A CA 1
ATOM 714 C C . LEU A 1 90 ? -3.941 -6.663 18.309 1.00 91.06 90 LEU A C 1
ATOM 716 O O . LEU A 1 90 ? -4.746 -6.691 19.236 1.00 91.06 90 LEU A O 1
ATOM 720 N N . ALA A 1 91 ? -3.267 -5.554 17.990 1.00 91.94 91 ALA A N 1
ATOM 721 C CA . ALA A 1 91 ? -3.420 -4.296 18.718 1.00 91.94 91 ALA A CA 1
ATOM 722 C C . ALA A 1 91 ? -4.854 -3.748 18.631 1.00 91.94 91 ALA A C 1
ATOM 724 O O . ALA A 1 91 ? -5.420 -3.345 19.647 1.00 91.94 91 ALA A O 1
ATOM 725 N N . ILE A 1 92 ? -5.464 -3.790 17.441 1.00 93.94 92 ILE A N 1
ATOM 726 C CA . ILE A 1 92 ? -6.862 -3.385 17.240 1.00 93.94 92 ILE A CA 1
ATOM 727 C C . ILE A 1 92 ? -7.798 -4.285 18.048 1.00 93.94 92 ILE A C 1
ATOM 729 O O . ILE A 1 92 ? -8.682 -3.779 18.731 1.00 93.94 92 ILE A O 1
ATOM 733 N N . MET A 1 93 ? -7.584 -5.603 18.027 1.00 94.81 93 MET A N 1
ATOM 734 C CA . MET A 1 93 ? -8.410 -6.551 18.776 1.00 94.81 93 MET A CA 1
ATOM 735 C C . MET A 1 93 ? -8.363 -6.281 20.286 1.00 94.81 93 MET A C 1
ATOM 737 O O . MET A 1 93 ? -9.409 -6.216 20.932 1.00 94.81 93 MET A O 1
ATOM 741 N N . VAL A 1 94 ? -7.165 -6.078 20.844 1.00 94.25 94 VAL A N 1
ATOM 742 C CA . VAL A 1 94 ? -6.982 -5.745 22.266 1.00 94.25 94 VAL A CA 1
ATOM 743 C C . VAL A 1 94 ? -7.657 -4.415 22.595 1.00 94.25 94 VAL A C 1
ATOM 745 O O . VAL A 1 94 ? -8.385 -4.322 23.582 1.00 94.25 94 VAL A O 1
ATOM 748 N N . PHE A 1 95 ? -7.476 -3.400 21.749 1.00 95.12 95 PHE A N 1
ATOM 749 C CA . PHE A 1 95 ? -8.106 -2.097 21.934 1.00 95.12 95 PHE A CA 1
ATOM 750 C C . PHE A 1 95 ? -9.637 -2.197 21.932 1.00 95.12 95 PHE A C 1
ATOM 752 O O . PHE A 1 95 ? -10.289 -1.709 22.855 1.00 95.12 95 PHE A O 1
ATOM 759 N N . SER A 1 96 ? -10.219 -2.892 20.953 1.00 92.69 96 SER A N 1
ATOM 760 C CA . SER A 1 96 ? -11.664 -3.125 20.882 1.00 92.69 96 SER A CA 1
ATOM 761 C C . SER A 1 96 ? -12.192 -3.874 22.105 1.00 92.69 96 SER A C 1
ATOM 763 O O . SER A 1 96 ? -13.260 -3.533 22.610 1.00 92.69 96 SER A O 1
ATOM 765 N N . PHE A 1 97 ? -11.444 -4.854 22.616 1.00 94.19 97 PHE A N 1
ATOM 766 C CA . PHE A 1 97 ? -11.824 -5.591 23.820 1.00 94.19 97 PHE A CA 1
ATOM 767 C C . PHE A 1 97 ? -11.845 -4.696 25.067 1.00 94.19 97 PHE A C 1
ATOM 769 O O . PHE A 1 97 ? -12.804 -4.730 25.839 1.00 94.19 97 PHE A O 1
ATOM 776 N N . VAL A 1 98 ? -10.832 -3.841 25.235 1.00 92.31 98 VAL A N 1
ATOM 777 C CA . VAL A 1 98 ? -10.781 -2.870 26.340 1.00 92.31 98 VAL A CA 1
ATOM 778 C C . VAL A 1 98 ? -11.945 -1.881 26.250 1.00 92.31 98 VAL A C 1
ATOM 780 O O . VAL A 1 98 ? -12.639 -1.658 27.242 1.00 92.31 98 VAL A O 1
ATOM 783 N N . VAL A 1 99 ? -12.214 -1.337 25.059 1.00 90.56 99 VAL A N 1
ATOM 784 C CA . VAL A 1 99 ? -13.347 -0.423 24.832 1.00 90.56 99 VAL A CA 1
ATOM 785 C C . VAL A 1 99 ? -14.679 -1.101 25.155 1.00 90.56 99 VAL A C 1
ATOM 787 O O . VAL A 1 99 ? -15.528 -0.501 25.814 1.00 90.56 99 VAL A O 1
ATOM 790 N N . TYR A 1 100 ? -14.856 -2.359 24.747 1.00 90.19 100 TYR A N 1
ATOM 791 C CA . TYR A 1 100 ? -16.063 -3.127 25.041 1.00 90.19 100 TYR A CA 1
ATOM 792 C C . TYR A 1 100 ? -16.292 -3.299 26.548 1.00 90.19 100 TYR A C 1
ATOM 794 O O . TYR A 1 100 ? -17.409 -3.070 27.023 1.00 90.19 100 TYR A O 1
ATOM 802 N N . ILE A 1 101 ? -15.247 -3.651 27.307 1.00 86.94 101 ILE A N 1
ATOM 803 C CA . ILE A 1 101 ? -15.320 -3.780 28.772 1.00 86.94 101 ILE A CA 1
ATOM 804 C C . ILE A 1 101 ? -15.701 -2.450 29.417 1.00 86.94 101 ILE A C 1
ATOM 806 O O . ILE A 1 101 ? -16.574 -2.425 30.282 1.00 86.94 101 ILE A O 1
ATOM 810 N N . ILE A 1 102 ? -15.083 -1.345 28.997 1.00 83.88 102 ILE A N 1
ATOM 811 C CA . ILE A 1 102 ? -15.397 -0.016 29.537 1.00 83.88 102 ILE A CA 1
ATOM 812 C C . ILE A 1 102 ? -16.861 0.329 29.258 1.00 83.88 102 ILE A C 1
ATOM 814 O O . ILE A 1 102 ? -17.581 0.737 30.163 1.00 83.88 102 ILE A O 1
ATOM 818 N N . TYR A 1 103 ? -17.337 0.110 28.032 1.00 81.56 103 TYR A N 1
ATOM 819 C CA . TYR A 1 103 ? -18.719 0.418 27.678 1.00 81.56 103 TYR A CA 1
ATOM 820 C C . TYR A 1 103 ? -19.719 -0.418 28.490 1.00 81.56 103 TYR A C 1
ATOM 822 O O . TYR A 1 103 ? -20.657 0.126 29.070 1.00 81.56 103 TYR A O 1
ATOM 830 N N . THR A 1 104 ? -19.496 -1.730 28.598 1.00 77.00 104 THR A N 1
ATOM 831 C CA . THR A 1 104 ? -20.374 -2.618 29.381 1.00 77.00 104 THR A CA 1
ATOM 832 C C . THR A 1 104 ? -20.311 -2.353 30.884 1.00 77.00 104 THR A C 1
ATOM 834 O O . THR A 1 104 ? -21.339 -2.465 31.552 1.00 77.00 104 THR A O 1
ATOM 837 N N . THR A 1 105 ? -19.148 -1.974 31.416 1.00 74.25 105 THR A N 1
ATOM 838 C CA . THR A 1 105 ? -18.965 -1.694 32.849 1.00 74.25 105 THR A CA 1
ATOM 839 C C . THR A 1 105 ? -19.482 -0.318 33.244 1.00 74.25 105 THR A C 1
ATOM 841 O O . THR A 1 105 ? -19.940 -0.168 34.365 1.00 74.25 105 THR A O 1
ATOM 844 N N . THR A 1 106 ? -19.448 0.679 32.362 1.00 65.12 106 THR A N 1
ATOM 845 C CA . THR A 1 106 ? -19.924 2.030 32.696 1.00 65.12 106 THR A CA 1
ATOM 846 C C . THR A 1 106 ? -21.407 2.186 32.359 1.00 65.12 106 THR A C 1
ATOM 848 O O . THR A 1 106 ? -22.222 2.398 33.252 1.00 65.12 106 THR A O 1
ATOM 851 N N . PHE A 1 107 ? -21.807 1.963 31.102 1.00 60.22 107 PHE A N 1
ATOM 852 C CA . PHE A 1 107 ? -23.210 2.133 30.696 1.00 60.22 107 PHE A CA 1
ATOM 853 C C . PHE A 1 107 ? -24.116 1.041 31.267 1.00 60.22 107 PHE A C 1
ATOM 855 O O . PHE A 1 107 ? -25.213 1.317 31.745 1.00 60.22 107 PHE A O 1
ATOM 862 N N . GLY A 1 108 ? -23.641 -0.208 31.289 1.00 58.84 108 GLY A N 1
ATOM 863 C CA . GLY A 1 108 ? -24.427 -1.329 31.804 1.00 58.84 108 GLY A CA 1
ATOM 864 C C . GLY A 1 108 ? -24.653 -1.293 33.318 1.00 58.84 108 GLY A C 1
ATOM 865 O O . GLY A 1 108 ? -25.562 -1.974 33.802 1.00 58.84 108 GLY A O 1
ATOM 866 N N . TYR A 1 109 ? -23.845 -0.533 34.062 1.00 60.62 109 TYR A N 1
ATOM 867 C CA . TYR A 1 109 ? -23.992 -0.342 35.507 1.00 60.62 109 TYR A CA 1
ATOM 868 C C . TYR A 1 109 ? -24.835 0.887 35.814 1.00 60.62 109 TYR A C 1
ATOM 870 O O . TYR A 1 109 ? -25.715 0.790 36.665 1.00 60.62 109 TYR A O 1
ATOM 878 N N . ASP A 1 110 ? -24.640 1.990 35.089 1.00 62.78 110 ASP A N 1
ATOM 879 C CA . ASP A 1 110 ? -25.446 3.200 35.255 1.00 62.78 110 ASP A CA 1
ATOM 880 C C . ASP A 1 110 ? -26.912 2.960 34.877 1.00 62.78 110 ASP A C 1
ATOM 882 O O . ASP A 1 110 ? -27.795 3.352 35.636 1.00 62.78 110 ASP A O 1
ATOM 886 N N . ASP A 1 111 ? -27.199 2.206 33.810 1.00 61.94 111 ASP A N 1
ATOM 887 C CA . ASP A 1 111 ? -28.580 1.848 33.454 1.00 61.94 111 ASP A CA 1
ATOM 888 C C . ASP A 1 111 ? -29.238 0.940 34.504 1.00 61.94 111 ASP A C 1
ATOM 890 O O . ASP A 1 111 ? -30.405 1.119 34.863 1.00 61.94 111 ASP A O 1
ATOM 894 N N . ARG A 1 112 ? -28.496 -0.033 35.051 1.00 61.69 112 ARG A N 1
ATOM 895 C CA . ARG A 1 112 ? -29.016 -0.922 36.107 1.00 61.69 112 ARG A CA 1
ATOM 896 C C . ARG A 1 112 ? -29.197 -0.192 37.427 1.00 61.69 112 ARG A C 1
ATOM 898 O O . ARG A 1 112 ? -30.169 -0.461 38.131 1.00 61.69 112 ARG A O 1
ATOM 905 N N . LYS A 1 113 ? -28.282 0.716 37.760 1.00 62.84 113 LYS A N 1
ATOM 906 C CA . LYS A 1 113 ? -28.344 1.531 38.969 1.00 62.84 113 LYS A CA 1
ATOM 907 C C . LYS A 1 113 ? -29.475 2.546 38.868 1.00 62.84 113 LYS A C 1
ATOM 909 O O . LYS A 1 113 ? -30.276 2.616 39.785 1.00 62.84 113 LYS A O 1
ATOM 914 N N . ALA A 1 114 ? -29.644 3.209 37.725 1.00 62.25 114 ALA A N 1
ATOM 915 C CA . ALA A 1 114 ? -30.782 4.085 37.466 1.00 62.25 114 ALA A CA 1
ATOM 916 C C . ALA A 1 114 ? -32.119 3.324 37.489 1.00 62.25 114 ALA A C 1
ATOM 918 O O . ALA A 1 114 ? -33.108 3.840 38.003 1.00 62.25 114 ALA A O 1
ATOM 919 N N . PHE A 1 115 ? -32.169 2.086 36.983 1.00 63.16 115 PHE A N 1
ATOM 920 C CA . PHE A 1 115 ? -33.360 1.237 37.092 1.00 63.16 115 PHE A CA 1
ATOM 921 C C . PHE A 1 115 ? -33.660 0.829 38.544 1.00 63.16 115 PHE A C 1
ATOM 923 O O . PHE A 1 115 ? -34.816 0.882 38.962 1.00 63.16 115 PHE A O 1
ATOM 930 N N . MET A 1 116 ? -32.640 0.450 39.319 1.00 61.00 116 MET A N 1
ATOM 931 C CA . MET A 1 116 ? -32.778 0.104 40.741 1.00 61.00 116 MET A CA 1
ATOM 932 C C . MET A 1 116 ? -33.160 1.322 41.596 1.00 61.00 116 MET A C 1
ATOM 934 O O . MET A 1 116 ? -34.075 1.213 42.404 1.00 61.00 116 MET A O 1
ATOM 938 N N . ASP A 1 117 ? -32.555 2.489 41.364 1.00 62.28 117 ASP A N 1
ATOM 939 C CA . ASP A 1 117 ? -32.857 3.735 42.083 1.00 62.28 117 ASP A CA 1
ATOM 940 C C . ASP A 1 117 ? -34.263 4.258 41.741 1.00 62.28 117 ASP A C 1
ATOM 942 O O . ASP A 1 117 ? -34.992 4.740 42.608 1.00 62.28 117 ASP A O 1
ATOM 946 N N . LYS A 1 118 ? -34.695 4.133 40.478 1.00 61.16 118 LYS A N 1
ATOM 947 C CA . LYS A 1 118 ? -36.040 4.552 40.043 1.00 61.16 118 LYS A CA 1
ATOM 948 C C . LYS A 1 118 ? -37.137 3.593 40.512 1.00 61.16 118 LYS A C 1
ATOM 950 O O . LYS A 1 118 ? -38.297 3.991 40.632 1.00 61.16 118 LYS A O 1
ATOM 955 N N . TYR A 1 119 ? -36.778 2.344 40.795 1.00 58.78 119 TYR A N 1
ATOM 956 C CA . TYR A 1 119 ? -37.674 1.323 41.314 1.00 58.78 119 TYR A CA 1
ATOM 957 C C . TYR A 1 119 ? -37.060 0.665 42.553 1.00 58.78 119 TYR A C 1
ATOM 959 O O . TYR A 1 119 ? -36.759 -0.527 42.545 1.00 58.78 119 TYR A O 1
ATOM 967 N N . ASP A 1 120 ? -36.999 1.419 43.653 1.00 55.97 120 ASP A N 1
ATOM 968 C CA . ASP A 1 120 ? -36.539 0.993 44.993 1.00 55.97 120 ASP A CA 1
ATOM 969 C C . ASP A 1 120 ? -37.220 -0.304 45.510 1.00 55.97 120 ASP A C 1
ATOM 971 O O . ASP A 1 120 ? -36.776 -0.972 46.439 1.00 55.97 120 ASP A O 1
ATOM 975 N N . LYS A 1 121 ? -38.321 -0.723 44.868 1.00 56.88 121 LYS A N 1
ATOM 976 C CA . LYS A 1 121 ? -39.077 -1.950 45.170 1.00 56.88 121 LYS A CA 1
ATOM 977 C C . LYS A 1 121 ? -39.099 -2.978 44.031 1.00 56.88 121 LYS A C 1
ATOM 979 O O . LYS A 1 121 ? -39.894 -3.914 44.095 1.00 56.88 121 LYS A O 1
ATOM 984 N N . ALA A 1 122 ? -38.277 -2.844 42.987 1.00 56.22 122 ALA A N 1
ATOM 985 C CA . ALA A 1 122 ? -38.277 -3.740 41.820 1.00 56.22 122 ALA A CA 1
ATOM 986 C C . ALA A 1 122 ? -38.078 -5.217 42.201 1.00 56.22 122 ALA A C 1
ATOM 988 O O . ALA A 1 122 ? -38.776 -6.096 41.695 1.00 56.22 122 ALA A O 1
ATOM 989 N N . LEU A 1 123 ? -37.175 -5.488 43.148 1.00 56.34 123 LEU A N 1
ATOM 990 C CA . LEU A 1 123 ? -36.946 -6.834 43.682 1.00 56.34 123 LEU A CA 1
ATOM 991 C C . LEU A 1 123 ? -38.191 -7.390 44.400 1.00 56.34 123 LEU A C 1
ATOM 993 O O . LEU A 1 123 ? -38.553 -8.560 44.245 1.00 56.34 123 LEU A O 1
ATOM 997 N N . SER A 1 124 ? -38.901 -6.526 45.125 1.00 57.16 124 SER A N 1
ATOM 998 C CA . SER A 1 124 ? -40.163 -6.857 45.790 1.00 57.16 124 SER A CA 1
ATOM 999 C C . SER A 1 124 ? -41.275 -7.144 44.775 1.00 57.16 124 SER A C 1
ATOM 1001 O O . SER A 1 124 ? -42.027 -8.099 44.953 1.00 57.16 124 SER A O 1
ATOM 1003 N N . TYR A 1 125 ? -41.343 -6.394 43.669 1.00 56.44 125 TYR A N 1
ATOM 1004 C CA . TYR A 1 125 ? -42.289 -6.648 42.575 1.00 56.44 125 TYR A CA 1
ATOM 1005 C C . TYR A 1 125 ? -42.029 -7.969 41.855 1.00 56.44 125 TYR A C 1
ATOM 1007 O O . TYR A 1 125 ? -42.979 -8.689 41.562 1.00 56.44 125 TYR A O 1
ATOM 1015 N N . ARG A 1 126 ? -40.765 -8.343 41.630 1.00 55.06 126 ARG A N 1
ATOM 1016 C CA . ARG A 1 126 ? -40.429 -9.655 41.055 1.00 55.06 126 ARG A CA 1
ATOM 1017 C C . ARG A 1 126 ? -40.929 -10.802 41.933 1.00 55.06 126 ARG A C 1
ATOM 1019 O O . ARG A 1 126 ? -41.536 -11.740 41.432 1.00 55.06 126 ARG A O 1
ATOM 1026 N N . THR A 1 127 ? -40.762 -10.672 43.247 1.00 56.34 127 THR A N 1
ATOM 1027 C CA . THR A 1 127 ? -41.258 -11.661 44.216 1.00 56.34 127 THR A CA 1
ATOM 1028 C C . THR A 1 127 ? -42.791 -11.742 44.218 1.00 56.34 127 THR A C 1
ATOM 1030 O O . THR A 1 127 ? -43.350 -12.829 44.353 1.00 56.34 127 THR A O 1
ATOM 1033 N N . LEU A 1 128 ? -43.479 -10.607 44.032 1.00 58.22 128 LEU A N 1
ATOM 1034 C CA . LEU A 1 128 ? -44.940 -10.543 43.899 1.00 58.22 128 LEU A CA 1
ATOM 1035 C C . LEU A 1 128 ? -45.444 -11.161 42.585 1.00 58.22 128 LEU A C 1
ATOM 1037 O O . LEU A 1 128 ? -46.516 -11.753 42.579 1.00 58.22 128 LEU A O 1
ATOM 1041 N N . ILE A 1 129 ? -44.681 -11.049 41.494 1.00 58.56 129 ILE A N 1
ATOM 1042 C CA . ILE A 1 129 ? -45.008 -11.655 40.193 1.00 58.56 129 ILE A CA 1
ATOM 1043 C C . ILE A 1 129 ? -44.762 -13.170 40.215 1.00 58.56 129 ILE A C 1
ATOM 1045 O O . ILE A 1 129 ? -45.584 -13.923 39.706 1.00 58.56 129 ILE A O 1
ATOM 1049 N N . GLU A 1 130 ? -43.664 -13.629 40.823 1.00 56.09 130 GLU A N 1
ATOM 1050 C CA . GLU A 1 130 ? -43.305 -15.056 40.870 1.00 56.09 130 GLU A CA 1
ATOM 1051 C C . GLU A 1 130 ? -44.173 -15.869 41.850 1.00 56.09 130 GLU A C 1
ATOM 1053 O O . GLU A 1 130 ? -44.381 -17.060 41.634 1.00 56.09 130 GLU A O 1
ATOM 1058 N N . LYS A 1 131 ? -44.682 -15.252 42.928 1.00 59.09 131 LYS A N 1
ATOM 1059 C CA . LYS A 1 131 ? -45.468 -15.941 43.978 1.00 59.09 131 LYS A CA 1
ATOM 1060 C C . LYS A 1 131 ? -46.927 -15.495 44.075 1.00 59.09 131 LYS A C 1
ATOM 1062 O O . LYS A 1 131 ? -47.657 -15.993 44.931 1.00 59.09 131 LYS A O 1
ATOM 1067 N N . GLY A 1 132 ? -47.342 -14.527 43.265 1.00 57.25 132 GLY A N 1
ATOM 1068 C CA . GLY A 1 132 ? -48.695 -13.989 43.295 1.00 57.25 132 GLY A CA 1
ATOM 1069 C C . GLY A 1 132 ? -49.692 -14.952 42.665 1.00 57.25 132 GLY A C 1
ATOM 1070 O O . GLY A 1 132 ? -49.652 -15.189 41.462 1.00 57.25 132 GLY A O 1
ATOM 1071 N N . GLU A 1 133 ? -50.621 -15.477 43.462 1.00 62.22 133 GLU A N 1
ATOM 1072 C CA . GLU A 1 133 ? -51.782 -16.190 42.930 1.00 62.22 133 GLU A CA 1
ATOM 1073 C C . GLU A 1 133 ? -52.787 -15.161 42.391 1.00 62.22 133 GLU A C 1
ATOM 1075 O O . GLU A 1 133 ? -53.181 -14.222 43.087 1.00 62.22 133 GLU A O 1
ATOM 1080 N N . LEU A 1 134 ? -53.197 -15.320 41.133 1.00 61.31 134 LEU A N 1
ATOM 1081 C CA . LEU A 1 134 ? -54.236 -14.500 40.515 1.00 61.31 134 LEU A CA 1
ATOM 1082 C C . LEU A 1 134 ? -55.561 -15.249 40.616 1.00 61.31 134 LEU A C 1
ATOM 1084 O O . LEU A 1 134 ? -55.698 -16.336 40.058 1.00 61.31 134 LEU A O 1
ATOM 1088 N N . ILE A 1 135 ? -56.539 -14.665 41.305 1.00 64.31 135 ILE A N 1
ATOM 1089 C CA . ILE A 1 135 ? -57.891 -15.226 41.389 1.00 64.31 135 ILE A CA 1
ATOM 1090 C C . ILE A 1 135 ? -58.851 -14.279 40.676 1.00 64.31 135 ILE A C 1
ATOM 1092 O O . ILE A 1 135 ? -58.859 -13.067 40.905 1.00 64.31 135 ILE A O 1
ATOM 1096 N N . GLN A 1 136 ? -59.663 -14.845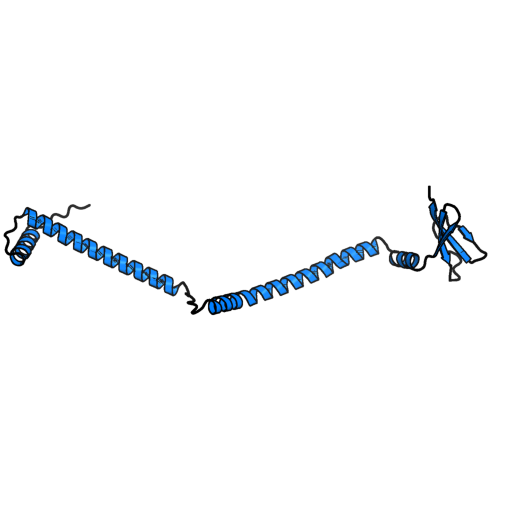 39.790 1.00 52.50 136 GLN A N 1
ATOM 1097 C CA . GLN A 1 136 ? -60.720 -14.130 39.093 1.00 52.50 136 GLN A CA 1
ATOM 1098 C C . GLN A 1 136 ? -62.036 -14.367 39.831 1.00 52.50 136 GLN A C 1
ATOM 1100 O O . GLN A 1 136 ? -62.450 -15.512 40.006 1.00 52.50 136 GLN A O 1
ATOM 1105 N N . ASN A 1 137 ? -62.680 -13.291 40.280 1.00 54.59 137 ASN A N 1
ATOM 1106 C CA . ASN A 1 137 ? -63.977 -13.374 40.939 1.00 54.59 137 ASN A CA 1
ATOM 1107 C C . ASN A 1 137 ? -64.917 -12.350 40.293 1.00 54.59 137 ASN A C 1
ATOM 1109 O O . ASN A 1 137 ? -64.714 -11.140 40.412 1.00 54.59 137 ASN A O 1
ATOM 1113 N N . GLY A 1 138 ? -65.894 -12.837 39.526 1.00 64.38 138 GLY A N 1
ATOM 1114 C CA . GLY A 1 138 ? -66.734 -12.000 38.667 1.00 64.38 138 GLY A CA 1
ATOM 1115 C C . GLY A 1 138 ? -65.937 -11.296 37.558 1.00 64.38 138 GLY A C 1
ATOM 1116 O O . GLY A 1 138 ? -65.160 -11.930 36.843 1.00 64.38 138 GLY A O 1
ATOM 1117 N N . ASN A 1 139 ? -66.132 -9.979 37.417 1.00 60.62 139 ASN A N 1
ATOM 1118 C CA . ASN A 1 139 ? -65.530 -9.163 36.350 1.00 60.62 139 ASN A CA 1
ATOM 1119 C C . ASN A 1 139 ? -64.204 -8.475 36.749 1.00 60.62 139 ASN A C 1
ATOM 1121 O O . ASN A 1 139 ? -63.671 -7.640 36.011 1.00 60.62 139 ASN A O 1
ATOM 1125 N N . THR A 1 140 ? -63.665 -8.824 37.921 1.00 49.81 140 THR A N 1
ATOM 1126 C CA . THR A 1 140 ? -62.467 -8.198 38.487 1.00 49.81 140 THR A CA 1
ATOM 1127 C C . THR A 1 140 ? -61.402 -9.250 38.769 1.00 49.81 140 THR A C 1
ATOM 1129 O O . THR A 1 140 ? -61.671 -10.311 39.339 1.00 49.81 140 THR A O 1
ATOM 1132 N N . GLN A 1 141 ? -60.174 -8.949 38.352 1.00 52.69 141 GLN A N 1
ATOM 1133 C CA . GLN A 1 141 ? -59.011 -9.790 38.610 1.00 52.69 141 GLN A CA 1
ATOM 1134 C C . GLN A 1 141 ? -58.281 -9.291 39.858 1.00 52.69 141 GLN A C 1
ATOM 1136 O O . GLN A 1 141 ? -57.932 -8.108 39.945 1.00 52.69 141 GLN A O 1
ATOM 1141 N N . TYR A 1 142 ? -58.042 -10.194 40.808 1.00 60.66 142 TYR A N 1
ATOM 1142 C CA . TYR A 1 142 ? -57.410 -9.875 42.083 1.00 60.66 142 TYR A CA 1
ATOM 1143 C C . TYR A 1 142 ? -56.054 -10.567 42.217 1.00 60.66 142 TYR A C 1
ATOM 1145 O O . TYR A 1 142 ? -55.910 -11.744 41.876 1.00 60.66 142 TYR A O 1
ATOM 1153 N N . LEU A 1 143 ? -55.076 -9.839 42.758 1.00 62.06 143 LEU A N 1
ATOM 1154 C CA . LEU A 1 143 ? -53.831 -10.412 43.259 1.00 62.06 143 LEU A CA 1
ATOM 1155 C C . LEU A 1 143 ? -54.045 -10.875 44.695 1.00 62.06 143 LEU A C 1
ATOM 1157 O O . LEU A 1 143 ? -54.445 -10.079 45.551 1.00 62.06 143 LEU A O 1
ATOM 1161 N N . VAL A 1 144 ? -53.770 -12.148 44.949 1.00 62.38 144 VAL A N 1
ATOM 1162 C CA . VAL A 1 144 ? -53.945 -12.774 46.255 1.00 62.38 144 VAL A CA 1
ATOM 1163 C C . VAL A 1 144 ? -52.605 -12.827 46.963 1.00 62.38 144 VAL A C 1
ATOM 1165 O O . VAL A 1 144 ? -51.696 -13.558 46.573 1.00 62.38 144 VAL A O 1
ATOM 1168 N N . LEU A 1 145 ? -52.486 -12.040 48.029 1.00 60.66 145 LEU A N 1
ATOM 1169 C CA . LEU A 1 145 ? -51.312 -12.036 48.891 1.00 60.66 145 LEU A CA 1
ATOM 1170 C C . LEU A 1 145 ? -51.638 -12.817 50.163 1.00 60.66 145 LEU A C 1
ATOM 1172 O O . LEU A 1 145 ? -52.408 -12.358 51.014 1.00 60.66 145 LEU A O 1
ATOM 1176 N N . ARG A 1 146 ? -51.055 -14.014 50.299 1.00 55.25 146 ARG A N 1
ATOM 1177 C CA . ARG A 1 146 ? -51.103 -14.778 51.552 1.00 55.25 146 ARG A CA 1
ATOM 1178 C C . ARG A 1 146 ? -50.112 -14.164 52.534 1.00 55.25 146 ARG A C 1
ATOM 1180 O O . ARG A 1 146 ? -48.903 -14.176 52.297 1.00 55.25 146 ARG A O 1
ATOM 1187 N N . ASN A 1 147 ? -50.618 -13.608 53.631 1.00 52.78 147 ASN A N 1
ATOM 1188 C CA . ASN A 1 147 ? -49.763 -13.039 54.662 1.00 52.78 147 ASN A CA 1
ATOM 1189 C C . ASN A 1 147 ? -49.170 -14.176 55.512 1.00 52.78 147 ASN A C 1
ATOM 1191 O O . ASN A 1 147 ? -49.874 -14.792 56.311 1.00 52.78 147 ASN A O 1
ATOM 1195 N N . ASN A 1 148 ? -47.883 -14.471 55.318 1.00 46.00 148 ASN A N 1
ATOM 1196 C CA . ASN A 1 148 ? -47.181 -15.564 56.004 1.00 46.00 148 ASN A CA 1
ATOM 1197 C C . ASN A 1 148 ? -46.519 -15.155 57.330 1.00 46.00 148 ASN A C 1
ATOM 1199 O O . ASN A 1 148 ? -45.821 -15.966 57.935 1.00 46.00 148 ASN A O 1
ATOM 1203 N N . ALA A 1 149 ? -46.716 -13.930 57.822 1.00 39.22 149 ALA A N 1
ATOM 1204 C CA . ALA A 1 149 ? -46.085 -13.500 59.065 1.00 39.22 149 ALA A CA 1
ATOM 1205 C C . ALA A 1 149 ? -47.026 -12.672 59.942 1.00 39.22 149 ALA A C 1
ATOM 1207 O O . ALA A 1 149 ? -47.895 -11.951 59.460 1.00 39.22 149 ALA A O 1
ATOM 1208 N N . LYS A 1 150 ? -46.812 -12.768 61.259 1.00 42.12 150 LYS A N 1
ATOM 1209 C CA . LYS A 1 150 ? -47.440 -11.992 62.342 1.00 42.12 150 LYS A CA 1
ATOM 1210 C C . LYS A 1 150 ? -47.156 -10.478 62.232 1.00 42.12 150 LYS A C 1
ATOM 1212 O O . LYS A 1 150 ? -46.654 -9.873 63.173 1.00 42.12 150 LYS A O 1
ATOM 1217 N N . GLN A 1 151 ? -47.453 -9.844 61.105 1.00 41.22 151 GLN A N 1
ATOM 1218 C CA . GLN A 1 151 ? -47.372 -8.399 60.936 1.00 41.22 151 GLN A CA 1
ATOM 1219 C C . GLN A 1 151 ? -48.783 -7.842 60.795 1.00 41.22 151 GLN A C 1
ATOM 1221 O O . GLN A 1 151 ? -49.475 -8.064 59.804 1.00 41.22 151 GLN A O 1
ATOM 1226 N N . ARG A 1 152 ? -49.216 -7.155 61.859 1.00 40.94 152 ARG A N 1
ATOM 1227 C CA . ARG A 1 152 ? -50.568 -6.605 62.018 1.00 40.94 152 ARG A CA 1
ATOM 1228 C C . ARG A 1 152 ? -50.835 -5.347 61.192 1.00 40.94 152 ARG A C 1
ATOM 1230 O O . ARG A 1 152 ? -51.993 -4.986 61.073 1.00 40.94 152 ARG A O 1
ATOM 1237 N N . ASN A 1 153 ? -49.811 -4.714 60.622 1.00 40.28 153 ASN A N 1
ATOM 1238 C CA . ASN A 1 153 ? -49.955 -3.477 59.860 1.00 40.28 153 ASN A CA 1
ATOM 1239 C C . ASN A 1 153 ? -49.110 -3.543 58.590 1.00 40.28 153 ASN A C 1
ATOM 1241 O O . ASN A 1 153 ? -47.950 -3.137 58.583 1.00 40.28 153 ASN A O 1
ATOM 1245 N N . VAL A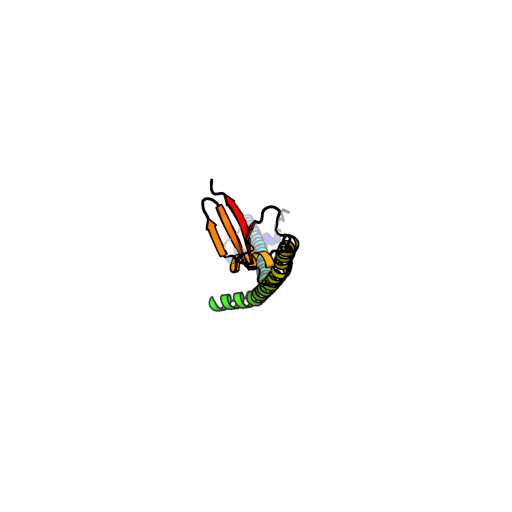 1 154 ? -49.702 -4.055 57.515 1.00 45.09 154 VAL A N 1
ATOM 1246 C CA . VAL A 1 154 ? -49.162 -3.871 56.170 1.00 45.09 154 VAL A CA 1
ATOM 1247 C C . VAL A 1 154 ? -50.041 -2.825 55.491 1.00 45.09 154 VAL A C 1
ATOM 1249 O O . VAL A 1 154 ? -51.161 -3.125 55.087 1.00 45.09 154 VAL A O 1
ATOM 1252 N N . ASN A 1 155 ? -49.546 -1.587 55.397 1.00 43.53 155 ASN A N 1
ATOM 1253 C CA . ASN A 1 155 ? -50.180 -0.521 54.618 1.00 43.53 155 ASN A CA 1
ATOM 1254 C C . ASN A 1 155 ? -49.975 -0.809 53.122 1.00 43.53 155 ASN A C 1
ATOM 1256 O O . ASN A 1 155 ? -49.092 -0.243 52.476 1.00 43.53 155 ASN A O 1
ATOM 1260 N N . LEU A 1 156 ? -50.758 -1.745 52.587 1.00 45.84 156 LEU A N 1
ATOM 1261 C CA . LEU A 1 156 ? -50.941 -1.918 51.147 1.00 45.84 156 LEU A CA 1
ATOM 1262 C C . LEU A 1 156 ? -52.019 -0.933 50.687 1.00 45.84 156 LEU A C 1
ATOM 1264 O O . LEU A 1 156 ? -52.916 -0.608 51.457 1.00 45.84 156 LEU A O 1
ATOM 1268 N N . GLY A 1 157 ? -51.850 -0.403 49.472 1.00 41.91 157 GLY A N 1
ATOM 1269 C CA . GLY A 1 157 ? -52.555 0.766 48.933 1.00 41.91 157 GLY A CA 1
ATOM 1270 C C . GLY A 1 157 ? -54.069 0.800 49.167 1.00 41.91 157 GLY A C 1
ATOM 1271 O O . GLY A 1 157 ? -54.700 -0.223 49.402 1.00 41.91 157 GLY A O 1
ATOM 1272 N N . LYS A 1 158 ? -54.621 2.015 49.077 1.00 46.09 158 LYS A N 1
ATOM 1273 C CA . LYS A 1 158 ? -55.901 2.496 49.633 1.00 46.09 158 LYS A CA 1
ATOM 1274 C C . LYS A 1 158 ? -57.171 1.639 49.421 1.00 46.09 158 LYS A C 1
ATOM 1276 O O . LYS A 1 158 ? -58.144 1.912 50.108 1.00 46.09 158 LYS A O 1
ATOM 1281 N N . ASP A 1 159 ? -57.150 0.587 48.600 1.00 49.75 159 ASP A N 1
ATOM 1282 C CA . ASP A 1 159 ? -58.331 -0.188 48.184 1.00 49.75 159 ASP A CA 1
ATOM 1283 C C . ASP A 1 159 ? -58.146 -1.725 48.275 1.00 49.75 159 ASP A C 1
ATOM 1285 O O . ASP A 1 159 ? -58.578 -2.478 47.400 1.00 49.75 159 ASP A O 1
ATOM 1289 N N . GLY A 1 160 ? -57.466 -2.226 49.313 1.00 50.88 160 GLY A N 1
ATOM 1290 C CA . GLY A 1 160 ? -57.320 -3.668 49.566 1.00 50.88 160 GLY A CA 1
ATOM 1291 C C . GLY A 1 160 ? -58.443 -4.248 50.438 1.00 50.88 160 GLY A C 1
ATOM 1292 O O . GLY A 1 160 ? -58.704 -3.742 51.529 1.00 50.88 160 GLY A O 1
ATOM 1293 N N . VAL A 1 161 ? -59.073 -5.352 50.015 1.00 56.22 161 VAL A N 1
ATOM 1294 C CA . VAL A 1 161 ? -60.081 -6.061 50.833 1.00 56.22 161 VAL A CA 1
ATOM 1295 C C . VAL A 1 161 ? -59.396 -7.162 51.644 1.00 56.22 161 VAL A C 1
ATOM 1297 O O . VAL A 1 161 ? -58.850 -8.120 51.090 1.00 56.22 161 VAL A O 1
ATOM 1300 N N . TYR A 1 162 ? -59.419 -7.029 52.972 1.00 56.00 162 TYR A N 1
ATOM 1301 C CA . TYR A 1 162 ? -58.838 -8.004 53.896 1.00 56.00 162 TYR A CA 1
ATOM 1302 C C . TYR A 1 162 ? -59.878 -9.030 54.356 1.00 56.00 162 TYR A C 1
ATOM 1304 O O . TYR A 1 162 ? -60.858 -8.684 55.019 1.00 56.00 162 TYR A O 1
ATOM 1312 N N . ILE A 1 163 ? -59.643 -10.313 54.065 1.00 58.09 163 ILE A N 1
ATOM 1313 C CA . ILE A 1 163 ? -60.512 -11.403 54.523 1.00 58.09 163 ILE A CA 1
ATOM 1314 C C . ILE A 1 163 ? -59.859 -12.105 55.716 1.00 58.09 163 ILE A C 1
ATOM 1316 O O . ILE A 1 163 ? -58.968 -12.948 55.576 1.00 58.09 163 ILE A O 1
ATOM 1320 N N . ARG A 1 164 ? -60.361 -11.787 56.916 1.00 47.56 164 ARG A N 1
ATOM 1321 C CA . ARG A 1 164 ? -59.858 -12.280 58.213 1.00 47.56 164 ARG A CA 1
ATOM 1322 C C . ARG A 1 164 ? -59.920 -13.805 58.370 1.00 47.56 164 ARG A C 1
ATOM 1324 O O . ARG A 1 164 ? -59.130 -14.360 59.123 1.00 47.56 164 ARG A O 1
ATOM 1331 N N . ARG A 1 165 ? -60.829 -14.483 57.660 1.00 50.00 165 ARG A N 1
ATOM 1332 C CA . ARG A 1 165 ? -61.048 -15.936 57.778 1.00 50.00 165 ARG A CA 1
ATOM 1333 C C . ARG A 1 165 ? -59.866 -16.767 57.254 1.00 50.00 165 ARG A C 1
ATOM 1335 O O . ARG A 1 165 ? -59.577 -17.804 57.831 1.00 50.00 165 ARG A O 1
ATOM 1342 N N . ASN A 1 166 ? -59.154 -16.263 56.239 1.00 54.09 166 ASN A N 1
ATOM 1343 C CA . ASN A 1 166 ? -58.024 -16.950 55.594 1.00 54.09 166 ASN A CA 1
ATOM 1344 C C . ASN A 1 166 ? -56.715 -16.132 55.636 1.00 54.09 166 ASN A C 1
ATOM 1346 O O . ASN A 1 166 ? -55.781 -16.441 54.904 1.00 54.09 166 ASN A O 1
ATOM 1350 N N . ASN A 1 167 ? -56.644 -15.061 56.440 1.00 57.75 167 ASN A N 1
ATOM 1351 C CA . ASN A 1 167 ? -55.480 -1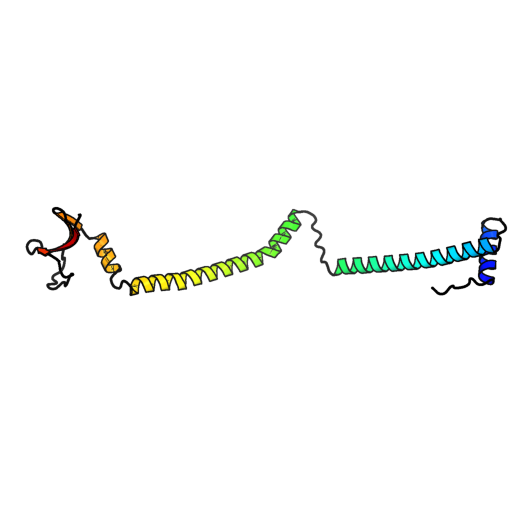4.161 56.540 1.00 57.75 167 ASN A CA 1
ATOM 1352 C C . ASN A 1 167 ? -54.929 -13.697 55.171 1.00 57.75 167 ASN A C 1
ATOM 1354 O O . ASN A 1 167 ? -53.721 -13.702 54.925 1.00 57.75 167 ASN A O 1
ATOM 1358 N N . THR A 1 168 ? -55.829 -13.360 54.247 1.00 57.69 168 THR A N 1
ATOM 1359 C CA . THR A 1 168 ? -55.494 -13.117 52.837 1.00 57.69 168 THR A CA 1
ATOM 1360 C C . THR A 1 168 ? -55.937 -11.718 52.413 1.00 57.69 168 THR A C 1
ATOM 1362 O O . THR A 1 168 ? -57.050 -11.291 52.740 1.00 57.69 168 THR A O 1
ATOM 1365 N N . ILE A 1 169 ? -55.061 -11.007 51.696 1.00 61.09 169 ILE A N 1
ATOM 1366 C CA . ILE A 1 169 ? -55.304 -9.654 51.175 1.00 61.09 169 ILE A CA 1
ATOM 1367 C C . ILE A 1 169 ? -55.544 -9.746 49.666 1.00 61.09 169 ILE A C 1
ATOM 1369 O O . ILE A 1 169 ? -54.716 -10.305 48.945 1.00 61.09 169 ILE A O 1
ATOM 1373 N N . TYR A 1 170 ? -56.658 -9.175 49.204 1.00 58.00 170 TYR A N 1
ATOM 1374 C CA . TYR A 1 170 ? -56.999 -9.072 47.786 1.00 58.00 170 TYR A CA 1
ATOM 1375 C C . TYR A 1 170 ? -56.755 -7.648 47.299 1.00 58.00 170 TYR A C 1
ATOM 1377 O O . TYR A 1 170 ? -57.335 -6.702 47.838 1.00 58.00 170 TYR A O 1
ATOM 1385 N N . ILE A 1 171 ? -55.919 -7.504 46.271 1.00 62.88 171 ILE A N 1
ATOM 1386 C CA . ILE A 1 171 ? -55.652 -6.213 45.629 1.00 62.88 171 ILE A CA 1
ATOM 1387 C C . ILE A 1 171 ? -56.243 -6.247 44.214 1.00 62.88 171 ILE A C 1
ATOM 1389 O O . ILE A 1 171 ? -55.849 -7.113 43.426 1.00 62.88 171 ILE A O 1
ATOM 1393 N N . PRO A 1 172 ? -57.193 -5.359 43.875 1.00 52.69 172 PRO A N 1
ATOM 1394 C CA . PRO A 1 172 ? -57.772 -5.313 42.538 1.00 52.69 172 PRO A CA 1
ATOM 1395 C C . PRO A 1 172 ? -56.728 -4.816 41.530 1.00 52.69 172 PRO A C 1
ATOM 1397 O O . PRO A 1 172 ? -56.133 -3.757 41.711 1.00 52.69 172 PRO A O 1
ATOM 1400 N N . LEU A 1 173 ? -56.499 -5.585 40.463 1.00 56.53 173 LEU A N 1
ATOM 1401 C CA . LEU A 1 173 ? -55.511 -5.245 39.429 1.00 56.53 173 LEU A CA 1
ATOM 1402 C C . LEU A 1 173 ? -56.148 -4.586 38.205 1.00 56.53 173 LEU A C 1
ATOM 1404 O O . LEU A 1 173 ? -55.571 -3.681 37.604 1.00 56.53 173 LEU A O 1
ATOM 1408 N N . LYS A 1 174 ? -57.326 -5.067 37.796 1.00 47.50 174 LYS A N 1
ATOM 1409 C CA . LYS A 1 174 ? -58.041 -4.564 36.621 1.00 47.50 174 LYS A CA 1
ATOM 1410 C C . LYS A 1 174 ? -59.508 -4.976 36.692 1.00 47.50 174 LYS A C 1
ATOM 1412 O O . LYS A 1 174 ? -59.812 -6.147 36.922 1.00 47.50 174 LYS A O 1
ATOM 1417 N N . VAL A 1 175 ? -60.402 -4.020 36.462 1.00 43.97 175 VAL A N 1
ATOM 1418 C CA . VAL A 1 175 ? -61.808 -4.295 36.147 1.00 43.97 175 VAL A CA 1
ATOM 1419 C C . VAL A 1 175 ? -61.865 -4.476 34.636 1.00 43.97 175 VAL A C 1
ATOM 1421 O O . VAL A 1 175 ? -61.493 -3.557 33.899 1.00 43.97 175 VAL A O 1
ATOM 1424 N N . LYS A 1 176 ? -62.242 -5.664 34.156 1.00 43.66 176 LYS A N 1
ATOM 1425 C CA . LYS A 1 176 ? -62.502 -5.832 32.723 1.00 43.66 176 LYS A CA 1
ATOM 1426 C C . LYS A 1 176 ? -63.771 -5.036 32.409 1.00 43.66 176 LYS A C 1
ATOM 1428 O O . LYS A 1 176 ? -64.805 -5.283 33.018 1.00 43.66 176 LYS A O 1
ATOM 1433 N N . LYS A 1 177 ? -63.657 -4.038 31.530 1.00 39.09 177 LYS A N 1
ATOM 1434 C CA . LYS A 1 177 ? -64.825 -3.478 30.844 1.00 39.09 177 LYS A CA 1
ATOM 1435 C C . LYS A 1 177 ? -65.372 -4.521 29.884 1.00 39.09 177 LYS A C 1
ATOM 1437 O O . LYS A 1 177 ? -64.529 -5.189 29.242 1.00 39.09 177 LYS A O 1
#